Protein AF-A0A8H7NTZ1-F1 (afdb_monomer_lite)

Organism: NCBI:txid104341

Secondary structure (DSSP, 8-state):
--TTHHHHHHHHHHHHHHHTS-SSPPPPTTTS-TT--HHHHHHHHHHHHHHHHHHHHHHHHHHHHHHHHHHHH-TTSHHHHHHHHHH--S-GGGGGG-S--HHHHHHHHHHHHHHHHHHH-

Radius of gyration: 19.17 Å; chains: 1; bounding box: 50×31×53 Å

Foldseek 3Di:
DDPVCLVLLVLLLLLLLLLLDDPDDDDDPVPDDPPDDPVNVVVVVVSNVVSVVSNVVSNVVSVLVSLLVVLVVCVVDPVSVVSCVVPPVDDPPPVVPPDDDPVSVVSSCCSNVNSVVSVVD

Structure (mmCIF, N/CA/C/O backbone):
data_AF-A0A8H7NTZ1-F1
#
_entry.id   AF-A0A8H7NTZ1-F1
#
loop_
_atom_site.group_PDB
_atom_site.id
_atom_site.type_symbol
_atom_site.label_atom_id
_atom_site.label_alt_id
_atom_site.label_comp_id
_atom_site.label_asym_id
_atom_site.label_entity_id
_atom_site.label_seq_id
_atom_site.pdbx_PDB_ins_code
_atom_site.Cartn_x
_atom_site.Cartn_y
_atom_site.Cartn_z
_atom_site.occupancy
_atom_site.B_iso_or_equiv
_atom_site.auth_seq_id
_atom_site.auth_comp_id
_atom_site.auth_asym_id
_atom_site.auth_atom_id
_atom_site.pdbx_PDB_model_num
ATOM 1 N N . MET A 1 1 ? -16.369 -0.005 14.170 1.00 63.00 1 MET A N 1
ATOM 2 C CA . MET A 1 1 ? -15.454 -0.405 13.074 1.00 63.00 1 MET A CA 1
ATOM 3 C C . MET A 1 1 ? -15.137 -1.887 13.198 1.00 63.00 1 MET A C 1
ATOM 5 O O . MET A 1 1 ? -14.993 -2.363 14.321 1.00 63.00 1 MET A O 1
ATOM 9 N N . SER A 1 2 ? -15.067 -2.628 12.089 1.00 74.50 2 SER A N 1
ATOM 10 C CA . SER A 1 2 ? -14.826 -4.074 12.160 1.00 74.50 2 SER A CA 1
ATOM 11 C C . SER A 1 2 ? -13.334 -4.396 12.272 1.00 74.50 2 SER A C 1
ATOM 13 O O . SER A 1 2 ? -12.573 -4.118 11.348 1.00 74.50 2 SER A O 1
ATOM 15 N N . LEU A 1 3 ? -12.927 -5.054 13.364 1.00 83.69 3 LEU A N 1
ATOM 16 C CA . LEU A 1 3 ? -11.581 -5.631 13.526 1.00 83.69 3 LEU A CA 1
ATOM 17 C C . LEU A 1 3 ? -11.230 -6.596 12.386 1.00 83.69 3 LEU A C 1
ATOM 19 O O . LEU A 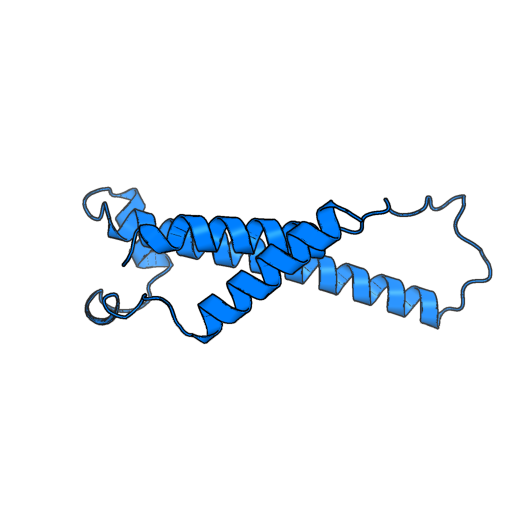1 3 ? -10.065 -6.731 12.024 1.00 83.69 3 LEU A O 1
ATOM 23 N N . THR A 1 4 ? -12.240 -7.215 11.767 1.00 87.62 4 THR A N 1
ATOM 24 C CA . THR A 1 4 ? -12.034 -8.122 10.635 1.00 87.62 4 THR A CA 1
ATOM 25 C C . THR A 1 4 ? -11.471 -7.427 9.402 1.00 87.62 4 THR A C 1
ATOM 27 O O . THR A 1 4 ? -10.933 -8.117 8.551 1.00 87.62 4 THR A O 1
ATOM 30 N N . LYS A 1 5 ? -11.534 -6.090 9.296 1.00 87.75 5 LYS A N 1
ATOM 31 C CA . LYS A 1 5 ? -10.957 -5.333 8.173 1.00 87.75 5 LYS A CA 1
ATOM 32 C C . LYS A 1 5 ? -9.428 -5.235 8.248 1.00 87.75 5 LYS A C 1
ATOM 34 O O . LYS A 1 5 ? -8.777 -5.126 7.213 1.00 87.75 5 LYS A O 1
ATOM 39 N N . VAL A 1 6 ? -8.852 -5.318 9.450 1.00 90.69 6 VAL A N 1
ATOM 40 C CA . VAL A 1 6 ? -7.403 -5.202 9.688 1.00 90.69 6 VAL A CA 1
ATOM 41 C C . VAL A 1 6 ? -6.577 -6.209 8.876 1.00 90.69 6 VAL A C 1
ATOM 43 O O . VAL A 1 6 ? -5.659 -5.763 8.190 1.00 90.69 6 VAL A O 1
ATOM 46 N N . PRO A 1 7 ? -6.873 -7.527 8.864 1.00 91.81 7 PRO A N 1
ATOM 47 C CA . PRO A 1 7 ? -6.104 -8.470 8.050 1.00 91.81 7 PRO A CA 1
ATOM 48 C C . PRO A 1 7 ? -6.193 -8.175 6.546 1.00 91.81 7 PRO A C 1
ATOM 50 O O . PRO A 1 7 ? -5.191 -8.318 5.851 1.00 91.81 7 PRO A O 1
ATOM 53 N N . PHE A 1 8 ? -7.341 -7.705 6.042 1.00 91.50 8 PHE A N 1
ATOM 54 C CA . PHE A 1 8 ? -7.481 -7.307 4.635 1.00 91.50 8 PHE A CA 1
ATOM 55 C C . PHE A 1 8 ? -6.653 -6.061 4.316 1.00 91.50 8 PHE A C 1
ATOM 57 O O . PHE A 1 8 ? -5.937 -6.054 3.322 1.00 91.50 8 PHE A O 1
ATOM 64 N N . LEU A 1 9 ? -6.682 -5.046 5.187 1.00 91.25 9 LEU A N 1
ATOM 65 C CA . LEU A 1 9 ? -5.841 -3.853 5.055 1.00 91.25 9 LEU A CA 1
ATOM 66 C C . LEU A 1 9 ? -4.352 -4.205 5.078 1.00 91.25 9 LEU A C 1
ATOM 68 O O . LEU A 1 9 ? -3.587 -3.695 4.262 1.00 91.25 9 LEU A O 1
ATOM 72 N N . ALA A 1 10 ? -3.934 -5.098 5.976 1.00 92.38 10 ALA A N 1
ATOM 73 C CA . ALA A 1 10 ? -2.553 -5.560 6.035 1.00 92.38 10 ALA A CA 1
ATOM 74 C C . ALA A 1 10 ? -2.163 -6.297 4.743 1.00 92.38 10 ALA A C 1
ATOM 76 O O . ALA A 1 10 ? -1.156 -5.957 4.122 1.00 92.38 10 ALA A O 1
ATOM 77 N N . ALA A 1 11 ? -2.988 -7.245 4.289 1.00 93.62 11 ALA A N 1
ATOM 78 C CA . ALA A 1 11 ? -2.741 -8.007 3.067 1.00 93.62 11 ALA A CA 1
ATOM 79 C C . ALA A 1 11 ? -2.707 -7.119 1.812 1.00 93.62 11 ALA A C 1
ATOM 81 O O . ALA A 1 11 ? -1.836 -7.301 0.959 1.00 93.62 11 ALA A O 1
ATOM 82 N N . SER A 1 12 ? -3.610 -6.142 1.688 1.00 93.25 12 SER A N 1
ATOM 83 C CA . SER A 1 12 ? -3.616 -5.205 0.560 1.00 93.25 12 SER A CA 1
ATOM 84 C C . SER A 1 12 ? -2.421 -4.261 0.601 1.00 93.25 12 SER A C 1
ATOM 86 O O . SER A 1 12 ? -1.837 -3.976 -0.439 1.00 93.25 12 SER A O 1
ATOM 88 N N . THR A 1 13 ? -2.028 -3.801 1.792 1.00 93.38 13 THR A N 1
ATOM 89 C CA . THR A 1 13 ? -0.877 -2.904 1.967 1.00 93.38 13 THR A CA 1
ATOM 90 C C . THR A 1 13 ? 0.427 -3.613 1.617 1.00 93.38 13 THR A C 1
ATOM 92 O O . THR A 1 13 ? 1.232 -3.076 0.858 1.00 93.38 13 THR A O 1
ATOM 95 N N . ILE A 1 14 ? 0.616 -4.845 2.099 1.00 93.50 14 ILE A N 1
ATOM 96 C CA . ILE A 1 14 ? 1.774 -5.676 1.747 1.00 93.50 14 ILE A CA 1
ATOM 97 C C . ILE A 1 14 ? 1.763 -5.986 0.248 1.00 93.50 14 ILE A C 1
ATOM 99 O O . ILE A 1 14 ? 2.785 -5.825 -0.413 1.00 93.50 14 ILE A O 1
ATOM 103 N N . GLY A 1 15 ? 0.611 -6.373 -0.307 1.00 92.75 15 GLY A N 1
ATOM 104 C CA . GLY A 1 15 ? 0.478 -6.645 -1.737 1.00 92.75 15 GLY A CA 1
ATOM 105 C C . GLY A 1 15 ? 0.856 -5.436 -2.596 1.00 92.75 15 GLY A C 1
ATOM 106 O O . GLY A 1 15 ? 1.708 -5.546 -3.475 1.00 92.75 15 GLY A O 1
ATOM 107 N N . ALA A 1 16 ? 0.315 -4.258 -2.277 1.00 92.50 16 ALA A N 1
ATOM 108 C CA . ALA A 1 16 ? 0.657 -3.006 -2.949 1.00 92.50 16 ALA A CA 1
ATOM 109 C C . ALA A 1 16 ? 2.147 -2.662 -2.806 1.00 92.50 16 ALA A C 1
ATOM 111 O O . ALA A 1 16 ? 2.790 -2.281 -3.785 1.00 92.50 16 ALA A O 1
ATOM 112 N N . TYR A 1 17 ? 2.722 -2.843 -1.614 1.00 92.75 17 TYR A N 1
ATOM 113 C CA . TYR A 1 17 ? 4.150 -2.633 -1.380 1.00 92.75 17 TYR A CA 1
ATOM 114 C C . TYR A 1 17 ? 5.008 -3.533 -2.276 1.00 92.75 17 TYR A C 1
ATOM 116 O O . TYR A 1 17 ? 5.992 -3.066 -2.856 1.00 92.75 17 TYR A O 1
ATOM 124 N N . VAL A 1 18 ? 4.642 -4.812 -2.394 1.00 92.88 18 VAL A N 1
ATOM 125 C CA . VAL A 1 18 ? 5.347 -5.792 -3.227 1.00 92.88 18 VAL A CA 1
ATOM 126 C C . VAL A 1 18 ? 5.254 -5.41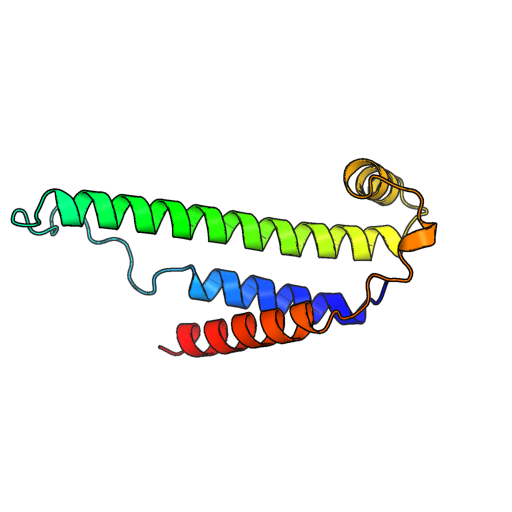3 -4.703 1.00 92.88 18 VAL A C 1
ATOM 128 O O . VAL A 1 18 ? 6.296 -5.304 -5.343 1.00 92.88 18 VAL A O 1
ATOM 131 N N . VAL A 1 19 ? 4.057 -5.115 -5.224 1.00 93.00 19 VAL A N 1
ATOM 132 C CA . VAL A 1 19 ? 3.865 -4.703 -6.633 1.00 93.00 19 VAL A CA 1
ATOM 133 C C . VAL A 1 19 ? 4.669 -3.447 -6.973 1.00 93.00 19 VAL A C 1
ATOM 135 O O . VAL A 1 19 ? 5.253 -3.339 -8.048 1.00 93.00 19 VAL A O 1
ATOM 138 N N . LEU A 1 20 ? 4.727 -2.486 -6.050 1.00 91.25 20 LEU A N 1
ATOM 139 C CA . LEU A 1 20 ? 5.469 -1.239 -6.242 1.00 91.25 20 LEU A CA 1
ATOM 140 C C . LEU A 1 20 ? 6.975 -1.392 -5.975 1.00 91.25 20 LEU A C 1
ATOM 142 O O . LEU A 1 20 ? 7.722 -0.415 -6.069 1.00 91.25 20 LEU A O 1
ATOM 146 N N . THR A 1 21 ? 7.447 -2.592 -5.635 1.00 90.00 21 THR A N 1
ATOM 147 C CA . THR A 1 21 ? 8.871 -2.890 -5.491 1.00 90.00 21 THR A CA 1
ATOM 148 C C . THR A 1 21 ? 9.383 -3.530 -6.781 1.00 90.00 21 THR A C 1
ATOM 150 O O . THR A 1 21 ? 8.946 -4.625 -7.139 1.00 90.00 21 THR A O 1
ATOM 153 N N . PRO A 1 22 ? 10.316 -2.878 -7.500 1.00 86.81 22 PRO A N 1
ATOM 154 C CA . PRO A 1 22 ? 10.913 -3.473 -8.686 1.00 86.81 22 PRO A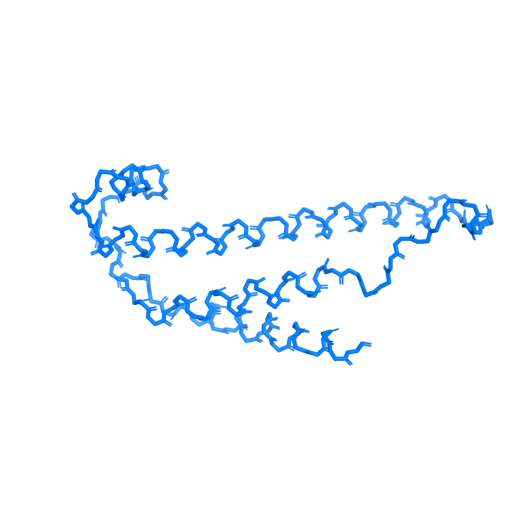 CA 1
ATOM 155 C C . PRO A 1 22 ? 11.587 -4.807 -8.326 1.00 86.81 22 PRO A C 1
ATOM 157 O O . PRO A 1 22 ? 12.345 -4.835 -7.353 1.00 86.81 22 PRO A O 1
ATOM 160 N N . PRO A 1 23 ? 11.362 -5.887 -9.095 1.00 83.00 23 PRO A N 1
ATOM 161 C CA . PRO A 1 23 ? 11.959 -7.194 -8.806 1.00 83.00 23 PRO A CA 1
ATOM 162 C C . PRO A 1 23 ? 13.478 -7.175 -9.013 1.00 83.00 23 PRO A C 1
ATOM 164 O O . PRO A 1 23 ? 14.220 -7.923 -8.384 1.00 83.00 23 PRO A O 1
ATOM 167 N N . GLN A 1 24 ? 13.956 -6.278 -9.879 1.00 84.25 24 GLN A N 1
ATOM 168 C CA . GLN A 1 24 ? 15.371 -6.100 -10.153 1.00 84.25 24 GLN A CA 1
ATOM 169 C C . GLN A 1 24 ? 15.920 -4.877 -9.414 1.00 84.25 24 GLN A C 1
ATOM 171 O O . GLN A 1 24 ? 15.328 -3.790 -9.484 1.00 84.25 24 GLN A O 1
ATOM 176 N N . PRO A 1 25 ? 17.084 -5.008 -8.753 1.00 81.06 25 PRO A N 1
ATOM 177 C CA . PRO A 1 25 ? 17.764 -3.865 -8.176 1.00 81.06 25 PRO A CA 1
ATOM 178 C C . PRO A 1 25 ? 18.150 -2.877 -9.278 1.00 81.06 25 PRO A C 1
ATOM 180 O O . PRO A 1 25 ? 18.357 -3.225 -10.442 1.00 81.06 25 PRO A O 1
ATOM 183 N N . LYS A 1 26 ? 18.260 -1.602 -8.904 1.00 81.38 26 LYS A N 1
ATOM 184 C CA . LYS A 1 26 ? 18.688 -0.553 -9.827 1.00 81.38 26 LYS A CA 1
ATOM 185 C C . LYS A 1 26 ? 20.054 -0.926 -10.414 1.00 81.38 26 LYS A C 1
ATOM 187 O O . LYS A 1 26 ? 21.021 -1.061 -9.670 1.00 81.38 26 LYS A O 1
ATOM 192 N N . ALA A 1 27 ? 20.124 -1.030 -11.742 1.00 82.94 27 ALA A N 1
ATOM 193 C CA . ALA A 1 27 ? 21.382 -1.241 -12.450 1.00 82.94 27 ALA A CA 1
ATOM 194 C C . ALA A 1 27 ? 22.431 -0.207 -12.011 1.00 82.94 27 ALA A C 1
ATOM 196 O O . ALA A 1 27 ? 22.115 0.980 -11.836 1.00 82.94 27 ALA A O 1
ATOM 197 N N . SER A 1 28 ? 23.670 -0.663 -11.833 1.00 81.75 28 SER A N 1
ATOM 198 C CA . SER A 1 28 ? 24.771 0.200 -11.418 1.00 81.75 28 SER A CA 1
ATOM 199 C C . SER A 1 28 ? 25.007 1.314 -12.441 1.00 81.75 28 SER A C 1
ATOM 201 O O . SER A 1 28 ? 24.753 1.175 -13.641 1.00 81.75 28 SER A O 1
ATOM 203 N N . THR A 1 29 ? 25.514 2.450 -11.968 1.00 82.31 29 THR A N 1
ATOM 204 C CA . THR A 1 29 ? 25.864 3.583 -12.838 1.00 82.31 29 THR A CA 1
ATOM 205 C C . THR A 1 29 ? 26.976 3.234 -13.826 1.00 82.31 29 THR A C 1
ATOM 207 O O . THR A 1 29 ? 27.028 3.829 -14.898 1.00 82.31 29 THR A O 1
ATOM 210 N N . THR A 1 30 ? 27.818 2.249 -13.498 1.00 82.44 30 THR A N 1
ATOM 211 C CA . THR A 1 30 ? 28.933 1.774 -14.328 1.00 82.44 30 THR A CA 1
ATOM 212 C C . THR A 1 30 ? 28.491 0.906 -15.505 1.00 82.44 30 THR A C 1
ATOM 214 O O . THR A 1 30 ? 29.114 0.967 -16.560 1.00 82.44 30 THR A O 1
ATOM 217 N N . VAL A 1 31 ? 27.407 0.137 -15.355 1.00 83.69 31 VAL A N 1
ATOM 218 C CA . VAL A 1 31 ? 26.888 -0.788 -16.385 1.00 83.69 31 VAL A CA 1
ATOM 219 C C . VAL A 1 31 ? 25.768 -0.143 -17.216 1.00 83.69 31 VAL A C 1
ATOM 221 O O . VAL A 1 31 ? 25.303 -0.705 -18.205 1.00 83.69 31 VAL A O 1
ATOM 224 N N . ARG A 1 32 ? 25.324 1.068 -16.852 1.00 78.94 32 ARG A N 1
ATOM 225 C CA . ARG A 1 32 ? 24.234 1.746 -17.556 1.00 78.94 32 ARG A CA 1
ATOM 226 C C . ARG A 1 32 ? 24.644 2.071 -19.004 1.00 78.94 32 ARG A C 1
ATOM 228 O O . ARG A 1 32 ? 25.639 2.772 -19.199 1.00 78.94 32 ARG A O 1
ATOM 235 N N . PRO A 1 33 ? 23.870 1.642 -20.019 1.00 82.06 33 PRO A N 1
ATOM 236 C CA . PRO A 1 33 ? 24.192 1.935 -21.410 1.00 82.06 33 PRO A CA 1
ATOM 237 C C . PRO A 1 33 ? 24.262 3.450 -21.638 1.00 82.06 33 PRO A C 1
ATOM 239 O O . PRO A 1 33 ? 23.360 4.201 -21.260 1.00 82.06 33 PRO A O 1
ATOM 242 N N . LYS A 1 34 ? 25.356 3.916 -22.248 1.00 79.19 34 LYS A N 1
ATOM 243 C CA . LYS A 1 34 ? 25.586 5.350 -22.500 1.00 79.19 34 LYS A CA 1
ATOM 244 C C . LYS A 1 34 ? 24.685 5.903 -23.611 1.00 79.19 34 LYS A C 1
ATOM 246 O O . LYS A 1 34 ? 24.397 7.097 -23.613 1.00 79.19 34 LYS A O 1
ATOM 251 N N . ASN A 1 35 ? 24.167 5.023 -24.468 1.00 85.12 35 ASN A N 1
ATOM 252 C CA . ASN A 1 35 ? 23.376 5.364 -25.655 1.00 85.12 35 ASN A CA 1
ATOM 253 C C . ASN A 1 35 ? 21.871 5.544 -25.381 1.00 85.12 35 ASN A C 1
ATOM 255 O O . ASN A 1 35 ? 21.095 5.679 -26.317 1.00 85.12 35 ASN A O 1
ATOM 259 N N . VAL A 1 36 ? 21.443 5.545 -24.114 1.00 85.62 36 VAL A N 1
ATOM 260 C CA . VAL A 1 36 ? 20.036 5.780 -23.745 1.00 85.62 36 VAL A CA 1
ATOM 261 C C . VAL A 1 36 ? 19.670 7.232 -24.042 1.00 85.62 36 VAL A C 1
ATOM 263 O O . VAL A 1 36 ? 20.364 8.143 -23.563 1.00 85.62 36 VAL A O 1
ATOM 266 N N . THR A 1 37 ? 18.574 7.435 -24.771 1.00 91.00 37 THR A N 1
ATOM 267 C CA . THR A 1 37 ? 18.086 8.761 -25.174 1.00 91.00 37 THR A CA 1
ATOM 268 C C . THR A 1 37 ? 17.714 9.615 -23.957 1.00 91.00 37 THR A C 1
ATOM 270 O O . THR A 1 37 ? 17.360 9.108 -22.887 1.00 91.00 37 THR A O 1
ATOM 273 N N . SER A 1 38 ? 17.779 10.943 -24.090 1.00 88.56 38 SER A N 1
ATOM 274 C CA . SER A 1 38 ? 17.411 11.861 -22.999 1.00 88.56 38 SER A CA 1
ATOM 275 C C . SER A 1 38 ? 15.969 11.652 -22.523 1.00 88.56 38 SER A C 1
ATOM 277 O O . SER A 1 38 ? 15.703 11.725 -21.323 1.00 88.56 38 SER A O 1
ATOM 279 N N . TYR A 1 39 ? 15.062 11.321 -23.447 1.00 91.44 39 TYR A N 1
ATOM 280 C CA . TYR A 1 39 ? 13.664 11.037 -23.140 1.00 91.44 39 TYR A CA 1
ATOM 281 C C . TYR A 1 39 ? 13.506 9.794 -22.255 1.00 91.44 39 TYR A C 1
ATOM 283 O O . TYR A 1 39 ? 12.866 9.864 -21.208 1.00 91.44 39 TYR A O 1
ATOM 291 N N . GLU A 1 40 ? 14.160 8.681 -22.595 1.00 88.94 40 GLU A N 1
ATOM 292 C CA . GLU A 1 40 ? 14.126 7.455 -21.783 1.00 88.94 40 GLU A CA 1
ATOM 293 C C . GLU A 1 40 ? 14.690 7.678 -20.374 1.00 88.94 40 GLU A C 1
ATOM 295 O O . GLU A 1 40 ? 14.184 7.125 -19.393 1.00 88.94 40 GLU A O 1
ATOM 300 N N . ARG A 1 41 ? 15.727 8.517 -20.236 1.00 86.25 41 ARG A N 1
ATOM 301 C CA . ARG A 1 41 ? 16.284 8.873 -18.919 1.00 86.25 41 ARG A CA 1
ATOM 302 C C . ARG A 1 41 ? 15.280 9.653 -18.080 1.00 86.25 41 ARG A C 1
ATOM 304 O O . ARG A 1 41 ? 15.132 9.344 -16.896 1.00 86.25 41 ARG A O 1
ATOM 311 N N . PHE A 1 42 ? 14.616 10.634 -18.685 1.00 91.50 42 PHE A N 1
ATOM 312 C CA . PHE A 1 42 ? 13.601 11.448 -18.027 1.00 91.50 42 PHE A CA 1
ATOM 313 C C . PHE A 1 42 ? 12.397 10.600 -17.612 1.00 91.50 42 PHE A C 1
ATOM 315 O O . PHE A 1 42 ? 12.043 10.576 -16.433 1.00 91.50 42 PHE A O 1
ATOM 322 N N . PHE A 1 43 ? 11.854 9.811 -18.542 1.00 91.81 43 PHE A N 1
ATOM 323 C CA . PHE A 1 43 ? 10.749 8.892 -18.285 1.00 91.81 43 PHE A CA 1
ATOM 324 C C . PHE A 1 43 ? 11.081 7.901 -17.161 1.00 91.81 43 PHE A C 1
ATOM 326 O O . PHE A 1 43 ? 10.326 7.775 -16.199 1.00 91.81 43 PHE A O 1
ATOM 333 N N . SER A 1 44 ? 12.259 7.267 -17.207 1.00 88.31 44 SER A N 1
ATOM 334 C CA . SER A 1 44 ? 12.708 6.345 -16.154 1.00 88.31 44 SER A CA 1
ATOM 335 C C . SER A 1 44 ? 12.807 7.018 -14.780 1.00 88.31 44 SER A C 1
ATOM 337 O O . SER A 1 44 ? 12.487 6.398 -13.763 1.00 88.31 44 SER A O 1
ATOM 339 N N . SER A 1 45 ? 13.243 8.280 -14.728 1.00 88.56 45 SER A N 1
ATOM 340 C CA . SER A 1 45 ? 13.319 9.036 -13.475 1.00 88.56 45 SER A CA 1
ATOM 341 C C . SER A 1 45 ? 11.931 9.354 -12.922 1.00 88.56 45 SER A C 1
ATOM 343 O O . SER A 1 45 ? 11.690 9.151 -11.732 1.00 88.56 45 SER A O 1
ATOM 345 N N . ILE A 1 46 ? 11.015 9.794 -13.787 1.00 93.69 46 ILE A N 1
ATOM 346 C CA . ILE A 1 46 ? 9.630 10.107 -13.427 1.00 93.69 46 ILE A CA 1
ATOM 347 C C . ILE A 1 46 ? 8.914 8.873 -12.893 1.00 93.69 46 ILE A C 1
ATOM 349 O O . ILE A 1 46 ? 8.373 8.916 -11.791 1.00 93.69 46 ILE A O 1
ATOM 353 N N . VAL A 1 47 ? 8.947 7.763 -13.634 1.00 91.19 47 VAL A N 1
ATOM 354 C CA . VAL A 1 47 ? 8.261 6.529 -13.230 1.00 91.19 47 VAL A CA 1
ATOM 355 C C . VAL A 1 47 ? 8.748 6.075 -11.858 1.00 91.19 47 VAL A C 1
ATOM 357 O O . VAL A 1 47 ? 7.936 5.786 -10.989 1.00 91.19 47 VAL A O 1
ATOM 360 N N . ARG A 1 48 ? 10.063 6.102 -11.607 1.00 88.31 48 ARG A N 1
ATOM 361 C CA . ARG A 1 48 ? 10.624 5.736 -10.296 1.00 88.31 48 ARG A CA 1
ATOM 362 C C . ARG A 1 48 ? 10.161 6.649 -9.172 1.00 88.31 48 ARG A C 1
ATOM 364 O O . ARG A 1 48 ? 9.879 6.153 -8.083 1.00 88.31 48 ARG A O 1
ATOM 371 N N . PHE A 1 49 ? 10.108 7.954 -9.425 1.00 91.81 49 PHE A N 1
ATOM 372 C CA . PHE A 1 49 ? 9.609 8.911 -8.447 1.00 91.81 49 PHE A CA 1
ATOM 373 C C . PHE A 1 49 ? 8.149 8.611 -8.107 1.00 91.81 49 PHE A C 1
ATOM 375 O O . PHE A 1 49 ? 7.838 8.381 -6.942 1.00 91.81 49 PHE A O 1
ATOM 382 N N . TYR A 1 50 ? 7.288 8.485 -9.120 1.00 92.50 50 TYR A N 1
ATOM 383 C CA . TYR A 1 50 ? 5.881 8.142 -8.920 1.00 92.50 50 TYR A CA 1
ATOM 384 C C . TYR A 1 50 ? 5.707 6.810 -8.186 1.00 92.50 50 TYR A C 1
ATOM 386 O O . TYR A 1 50 ? 4.992 6.768 -7.189 1.00 92.50 50 TYR A O 1
ATOM 394 N N . THR A 1 51 ? 6.381 5.738 -8.613 1.00 91.12 51 THR A N 1
ATOM 395 C CA . THR A 1 51 ? 6.300 4.427 -7.948 1.00 91.12 51 THR A CA 1
ATOM 396 C C . THR A 1 51 ? 6.728 4.515 -6.481 1.00 91.12 51 THR A C 1
ATOM 398 O O . THR A 1 51 ? 6.040 3.981 -5.613 1.00 91.12 51 THR A O 1
ATOM 401 N N . GLY A 1 52 ? 7.820 5.226 -6.182 1.00 91.12 52 GLY A N 1
ATOM 402 C CA . GLY A 1 52 ? 8.278 5.446 -4.809 1.00 91.12 52 GLY A CA 1
ATOM 403 C C . GLY A 1 52 ? 7.266 6.227 -3.966 1.00 91.12 52 GLY A C 1
ATOM 404 O O . GLY A 1 52 ? 6.937 5.809 -2.855 1.00 91.12 52 GLY A O 1
ATOM 405 N N . SER A 1 53 ? 6.716 7.315 -4.509 1.00 92.69 53 SER A N 1
ATOM 406 C CA . SER A 1 53 ? 5.689 8.120 -3.842 1.00 92.69 53 SER A CA 1
ATOM 407 C C . SER A 1 53 ? 4.413 7.321 -3.578 1.00 92.69 53 SER A C 1
ATOM 409 O O . SER A 1 53 ? 3.916 7.330 -2.454 1.00 92.69 53 SER A O 1
ATOM 411 N N . PHE A 1 54 ? 3.912 6.575 -4.568 1.00 91.06 54 PHE A N 1
ATOM 412 C CA . PHE A 1 54 ? 2.735 5.718 -4.402 1.00 91.06 54 PHE A CA 1
ATOM 413 C C . PHE A 1 54 ? 2.969 4.621 -3.367 1.00 91.06 54 PHE A C 1
ATOM 415 O O . PHE A 1 54 ? 2.074 4.332 -2.574 1.00 91.06 54 PHE A O 1
ATOM 422 N N . LYS A 1 55 ? 4.172 4.041 -3.326 1.00 91.75 55 LYS A N 1
ATOM 423 C CA . LYS A 1 55 ? 4.536 3.009 -2.350 1.00 91.75 55 LYS A CA 1
ATOM 424 C C . LYS A 1 55 ? 4.452 3.536 -0.923 1.00 91.75 55 LYS A C 1
ATOM 426 O O . LYS A 1 55 ? 3.863 2.888 -0.062 1.00 91.75 55 LYS A O 1
ATOM 431 N N . ILE A 1 56 ? 5.005 4.722 -0.683 1.00 92.94 56 ILE A N 1
ATOM 432 C CA . ILE A 1 56 ? 4.946 5.383 0.625 1.00 92.94 56 ILE A CA 1
ATOM 433 C C . ILE A 1 56 ? 3.499 5.743 0.966 1.00 92.94 56 ILE A C 1
ATOM 435 O O . ILE A 1 56 ? 3.025 5.392 2.042 1.00 92.94 56 ILE A O 1
ATOM 439 N N . LEU A 1 57 ? 2.782 6.385 0.042 1.00 90.62 57 LEU A N 1
ATOM 440 C CA . LEU A 1 57 ? 1.420 6.857 0.280 1.00 90.62 57 LEU A CA 1
ATOM 441 C C . LEU A 1 57 ? 0.457 5.711 0.618 1.00 90.62 57 LEU A C 1
ATOM 443 O O . LEU A 1 57 ? -0.289 5.804 1.589 1.00 90.62 57 LEU A O 1
ATOM 447 N N . THR A 1 58 ? 0.501 4.617 -0.144 1.00 87.75 58 THR A N 1
ATOM 448 C CA . THR A 1 58 ? -0.336 3.429 0.101 1.00 87.75 58 THR A CA 1
ATOM 449 C C . THR A 1 58 ? 0.010 2.747 1.421 1.00 87.75 58 THR A C 1
ATOM 451 O O . THR A 1 58 ? -0.888 2.351 2.163 1.00 87.75 58 THR A O 1
ATOM 454 N N . SER A 1 59 ? 1.301 2.681 1.756 1.00 89.12 59 SER A N 1
ATOM 455 C CA . SER A 1 59 ? 1.781 2.087 3.007 1.00 89.12 59 SER A CA 1
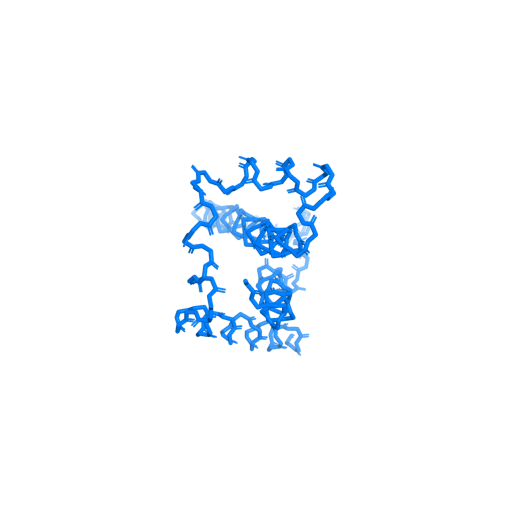ATOM 456 C C . SER A 1 59 ? 1.365 2.904 4.231 1.00 89.12 59 SER A C 1
ATOM 458 O O . SER A 1 59 ? 0.902 2.340 5.225 1.00 89.12 59 SER A O 1
ATOM 460 N N . ILE A 1 60 ? 1.477 4.233 4.150 1.00 91.88 60 ILE A N 1
ATOM 461 C CA . ILE A 1 60 ? 1.014 5.146 5.200 1.00 91.88 60 ILE A CA 1
ATOM 462 C C . ILE A 1 60 ? -0.505 5.058 5.328 1.00 91.88 60 ILE A C 1
ATOM 464 O O . ILE A 1 60 ? -0.991 4.842 6.432 1.00 91.88 60 ILE A O 1
ATOM 468 N N . GLY A 1 61 ? -1.250 5.156 4.224 1.00 88.12 61 GLY A N 1
ATOM 469 C CA . GLY A 1 61 ? -2.715 5.113 4.245 1.00 88.12 61 GLY A CA 1
ATOM 470 C C . GLY A 1 61 ? -3.261 3.861 4.935 1.00 88.12 61 GLY A C 1
ATOM 471 O O . GLY A 1 61 ? -4.064 3.975 5.860 1.00 88.12 61 GLY A O 1
ATOM 472 N N . GLY A 1 62 ? -2.760 2.678 4.559 1.00 87.38 62 GLY A N 1
ATOM 473 C CA . GLY A 1 62 ? -3.155 1.421 5.201 1.00 87.38 62 GLY A CA 1
ATOM 474 C C . GLY A 1 62 ? -2.790 1.365 6.688 1.00 87.38 62 GLY A C 1
ATOM 475 O O . GLY A 1 62 ? -3.602 0.942 7.510 1.00 87.38 62 GLY A O 1
ATOM 476 N N . SER A 1 63 ? -1.602 1.856 7.054 1.00 90.00 63 SER A N 1
ATOM 477 C CA . SER A 1 63 ? -1.150 1.891 8.452 1.00 90.00 63 SER A CA 1
ATOM 478 C C . SER A 1 63 ? -1.999 2.832 9.309 1.00 90.00 63 SER A C 1
ATOM 480 O O . SER A 1 63 ? -2.402 2.461 10.410 1.00 90.00 63 SER A O 1
ATOM 482 N N . LEU A 1 64 ? -2.318 4.027 8.803 1.00 90.81 64 LEU A N 1
ATOM 483 C CA . LEU A 1 64 ? -3.154 4.999 9.507 1.00 90.81 64 LEU A CA 1
ATOM 484 C C . LEU A 1 64 ? -4.572 4.466 9.722 1.00 90.81 64 LEU A C 1
ATOM 486 O O . LEU A 1 64 ? -5.116 4.608 10.816 1.00 90.81 64 LEU A O 1
ATOM 490 N N . GLU A 1 65 ? -5.155 3.804 8.722 1.00 88.00 65 GLU A N 1
ATOM 491 C CA . GLU A 1 65 ? -6.489 3.219 8.862 1.00 88.00 65 GLU A CA 1
ATOM 492 C C . GLU A 1 65 ? -6.512 2.094 9.911 1.00 88.00 65 GLU A C 1
ATOM 494 O O . GLU A 1 65 ? -7.427 2.035 10.736 1.00 88.00 65 GLU A O 1
ATOM 499 N N . ILE A 1 66 ? -5.474 1.250 9.956 1.00 89.44 66 ILE A N 1
ATOM 500 C CA . ILE A 1 66 ? -5.307 0.242 11.015 1.00 89.44 66 ILE A CA 1
ATOM 501 C C . ILE A 1 66 ? -5.182 0.914 12.390 1.00 89.44 66 ILE A C 1
ATOM 503 O O . ILE A 1 66 ? -5.863 0.497 13.330 1.00 89.44 66 ILE A O 1
ATOM 507 N N . CYS A 1 67 ? -4.369 1.970 12.513 1.00 89.81 67 CYS A N 1
ATOM 508 C CA . CYS A 1 67 ? -4.222 2.730 13.757 1.00 89.81 67 CYS A CA 1
ATOM 509 C C . CYS A 1 67 ? -5.559 3.302 14.242 1.00 89.81 67 CYS A C 1
ATOM 511 O O . CYS A 1 67 ? -5.874 3.178 15.423 1.00 89.81 67 CYS A O 1
ATOM 513 N N . VAL A 1 68 ? -6.374 3.867 13.347 1.00 89.00 68 VAL A N 1
ATOM 514 C CA . VAL A 1 68 ? -7.706 4.392 13.688 1.00 89.00 68 VAL A CA 1
ATOM 515 C C . VAL A 1 68 ? -8.651 3.270 14.131 1.00 89.00 68 VAL A C 1
ATOM 517 O O . VAL A 1 68 ? -9.343 3.423 15.140 1.00 89.00 68 VAL A O 1
ATOM 520 N N . ILE A 1 69 ? -8.655 2.115 13.447 1.00 88.25 69 ILE A N 1
ATOM 521 C CA . ILE A 1 69 ? -9.463 0.952 13.861 1.00 88.25 69 ILE A CA 1
ATOM 522 C C . ILE A 1 69 ? -9.072 0.507 15.277 1.00 88.25 69 ILE A C 1
ATOM 524 O O . ILE A 1 69 ? -9.953 0.301 16.115 1.00 88.25 69 ILE A O 1
ATOM 528 N N . LEU A 1 70 ? -7.773 0.395 15.565 1.00 88.81 70 LEU A N 1
ATOM 529 C CA . LEU A 1 70 ? -7.272 -0.003 16.883 1.00 88.81 70 LEU A CA 1
ATOM 530 C C . LEU A 1 70 ? -7.595 1.040 17.960 1.00 88.81 70 LEU A C 1
ATOM 532 O O . LEU A 1 70 ? -8.111 0.681 1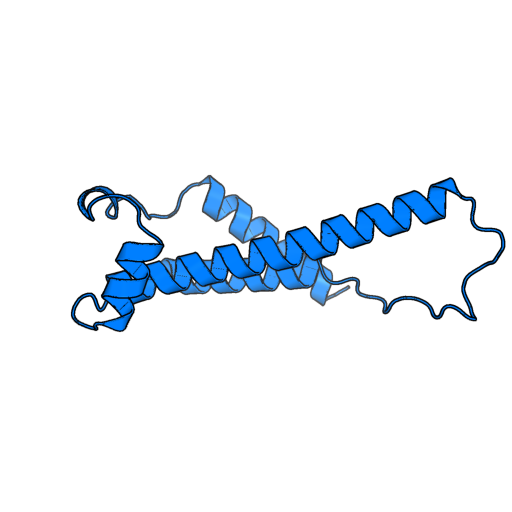9.020 1.00 88.81 70 LEU A O 1
ATOM 536 N N . ALA A 1 71 ? -7.372 2.322 17.674 1.00 88.75 71 ALA A N 1
ATOM 537 C CA . ALA A 1 71 ? -7.671 3.417 18.592 1.00 88.75 71 ALA A CA 1
ATOM 538 C C . ALA A 1 71 ? -9.168 3.478 18.935 1.00 88.75 71 ALA A C 1
ATOM 540 O O . ALA A 1 71 ? -9.533 3.628 20.101 1.00 88.75 71 ALA A O 1
ATOM 541 N N . SER A 1 72 ? -10.044 3.249 17.948 1.00 86.06 72 SER A N 1
ATOM 542 C CA . SER A 1 72 ? -11.497 3.191 18.160 1.00 86.06 72 SER A CA 1
ATOM 543 C C . SER A 1 72 ? -11.935 2.042 19.077 1.00 86.06 72 SER A C 1
ATOM 545 O O . SER A 1 72 ? -12.994 2.119 19.699 1.00 86.06 72 SER A O 1
ATOM 547 N N . ARG A 1 73 ? -11.134 0.969 19.181 1.00 86.62 73 ARG A N 1
ATOM 548 C CA . ARG A 1 73 ? -11.427 -0.179 20.050 1.00 86.62 73 ARG A CA 1
ATOM 549 C C . ARG A 1 73 ? -11.040 0.074 21.505 1.00 86.62 73 ARG A C 1
ATOM 551 O 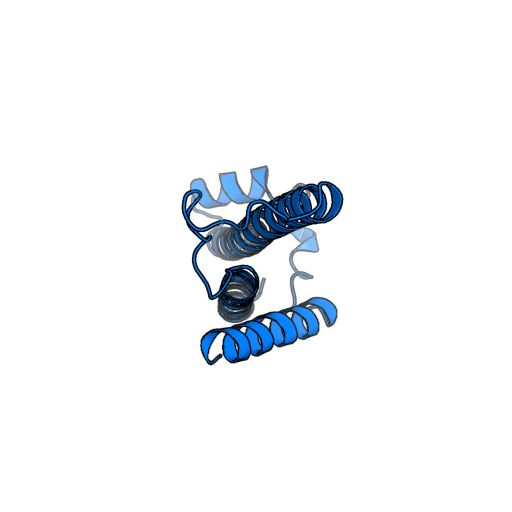O . ARG A 1 73 ? -11.700 -0.458 22.394 1.00 86.62 73 ARG A O 1
ATOM 558 N N . PHE A 1 74 ? -10.010 0.884 21.737 1.00 87.56 74 PHE A N 1
ATOM 559 C CA . PHE A 1 74 ? -9.502 1.224 23.067 1.00 87.56 74 PHE A CA 1
ATOM 560 C C . PHE A 1 74 ? -9.564 2.740 23.319 1.00 87.56 74 PHE A C 1
ATOM 562 O O . PHE A 1 74 ? -8.522 3.360 23.544 1.00 87.56 74 PHE A O 1
ATOM 569 N N . PRO A 1 75 ? -10.763 3.357 23.314 1.00 84.31 75 PRO A N 1
ATOM 570 C CA . PRO A 1 75 ? -10.912 4.812 23.425 1.00 84.31 75 PRO A CA 1
ATOM 571 C C . PRO A 1 75 ? -10.523 5.362 24.807 1.00 84.31 75 PRO A C 1
ATOM 573 O O . PRO A 1 75 ? -10.338 6.564 24.963 1.00 84.31 75 PRO A O 1
ATOM 576 N N . ALA A 1 76 ? -10.394 4.494 25.816 1.00 88.38 76 ALA A N 1
ATOM 577 C CA . ALA A 1 76 ? -9.971 4.869 27.164 1.00 88.38 76 ALA A CA 1
ATOM 578 C C . ALA A 1 76 ? -8.461 5.152 27.275 1.00 88.38 76 ALA A C 1
ATOM 580 O O . ALA A 1 76 ? -8.020 5.718 28.269 1.00 88.38 76 ALA A O 1
ATOM 581 N N . HIS A 1 77 ? -7.655 4.748 26.286 1.00 90.25 77 HIS A N 1
ATOM 582 C CA . HIS A 1 77 ? -6.212 4.964 26.320 1.00 90.25 77 HIS A CA 1
ATOM 583 C C . HIS A 1 77 ? -5.866 6.368 25.786 1.00 90.25 77 HIS A C 1
ATOM 585 O O . HIS A 1 77 ? -6.331 6.718 24.698 1.00 90.25 77 HIS A O 1
ATOM 591 N N . PRO A 1 78 ? -5.007 7.156 26.464 1.00 90.44 78 PRO A N 1
ATOM 592 C CA . PRO A 1 78 ? -4.694 8.532 26.052 1.00 90.44 78 PRO A CA 1
ATOM 593 C C . PRO A 1 78 ? -4.094 8.603 24.639 1.00 90.44 78 PRO A C 1
ATOM 595 O O . PRO A 1 78 ? -4.443 9.469 23.847 1.00 90.44 78 PRO A O 1
ATOM 598 N N . LEU A 1 79 ? -3.256 7.625 24.274 1.00 89.81 79 LEU A N 1
ATOM 599 C CA . LEU A 1 79 ? -2.691 7.517 22.922 1.00 89.81 79 LEU A CA 1
ATOM 600 C C . LEU A 1 79 ? -3.783 7.321 21.849 1.00 89.81 79 LEU A C 1
ATOM 602 O O . LEU A 1 79 ? -3.740 7.959 20.801 1.00 89.81 79 LEU A O 1
ATOM 606 N N . SER A 1 80 ? -4.798 6.492 22.116 1.00 89.00 80 SER A N 1
ATOM 607 C CA . SER A 1 80 ? -5.926 6.298 21.196 1.00 89.00 80 SER A CA 1
ATOM 608 C C . SER A 1 80 ? -6.713 7.588 20.983 1.00 89.00 80 SER A C 1
ATOM 610 O O . SER A 1 80 ? -7.129 7.863 19.863 1.00 89.00 80 SER A O 1
ATOM 612 N N . GLN A 1 81 ? -6.894 8.388 22.037 1.00 88.12 81 GLN A N 1
ATOM 613 C CA . GLN A 1 81 ? -7.571 9.684 21.955 1.00 88.12 81 GLN A CA 1
ATOM 614 C C . GLN A 1 81 ? -6.779 10.660 21.087 1.00 88.12 81 GLN A C 1
ATOM 616 O O . GLN A 1 81 ? -7.347 11.206 20.149 1.00 88.12 81 GLN A O 1
ATOM 621 N N . MET A 1 82 ? -5.459 10.762 21.289 1.00 89.56 82 MET A N 1
ATOM 622 C CA . MET A 1 82 ? -4.595 11.584 20.431 1.00 89.56 82 MET A CA 1
ATOM 623 C C . MET A 1 82 ? -4.674 11.173 18.954 1.00 89.56 82 MET A C 1
ATOM 625 O O . MET A 1 82 ? -4.742 12.030 18.076 1.00 89.56 82 MET A O 1
ATOM 629 N N . ILE A 1 83 ? -4.678 9.865 18.662 1.00 89.56 83 ILE A N 1
ATOM 630 C CA . ILE A 1 83 ? -4.824 9.362 17.286 1.00 89.56 83 ILE A CA 1
ATOM 631 C C . ILE A 1 83 ? -6.187 9.751 16.713 1.00 89.56 83 ILE A C 1
ATOM 633 O O . ILE A 1 83 ? -6.257 10.231 15.585 1.00 89.56 83 ILE A O 1
ATOM 637 N N . LEU A 1 84 ? -7.270 9.530 17.459 1.00 87.38 84 LEU A N 1
ATOM 638 C CA . LEU A 1 84 ? -8.622 9.826 16.987 1.00 87.38 84 LEU A CA 1
ATOM 639 C C . LEU A 1 84 ? -8.824 11.330 16.774 1.00 87.38 84 LEU A C 1
ATOM 641 O O . LEU A 1 84 ? -9.381 11.710 15.752 1.00 87.38 84 LEU A O 1
ATOM 645 N N . GLU A 1 85 ? -8.320 12.176 17.667 1.00 87.81 85 GLU A N 1
ATOM 646 C CA . GLU A 1 85 ? -8.381 13.636 17.531 1.00 87.81 85 GLU A CA 1
ATOM 647 C C . GLU A 1 85 ? -7.581 14.144 16.327 1.00 87.81 85 GLU A C 1
ATOM 649 O O . GLU A 1 85 ? -8.042 15.027 15.606 1.00 87.81 85 GLU A O 1
ATOM 654 N N . ALA A 1 86 ? -6.400 13.573 16.076 1.00 87.88 86 ALA A N 1
ATOM 655 C CA . ALA A 1 86 ? -5.549 14.000 14.971 1.00 87.88 86 ALA A CA 1
ATOM 656 C C . ALA A 1 86 ? -6.019 13.477 13.601 1.00 87.88 86 ALA A C 1
ATOM 658 O O . ALA A 1 86 ? -5.841 14.162 12.593 1.00 87.88 86 ALA A O 1
ATOM 659 N N . LEU A 1 87 ? -6.584 12.264 13.536 1.00 85.06 87 LEU A N 1
ATOM 660 C CA . LEU A 1 87 ? -6.909 11.593 12.269 1.00 85.06 87 LEU A CA 1
ATOM 661 C C . LEU A 1 87 ? -8.402 11.562 11.925 1.00 85.06 87 LEU A C 1
ATOM 663 O O . LEU A 1 87 ? -8.739 11.301 10.768 1.00 85.06 87 LEU A O 1
ATOM 667 N N . VAL A 1 88 ? -9.300 11.799 12.883 1.00 82.06 88 VAL A N 1
ATOM 668 C CA . VAL A 1 88 ? -10.754 11.751 12.669 1.00 82.06 88 VAL A CA 1
ATOM 669 C C . VAL A 1 88 ? -11.341 13.150 12.903 1.00 82.06 88 VAL A C 1
ATOM 671 O O . VAL A 1 88 ? -11.703 13.490 14.025 1.00 82.06 88 VAL A O 1
ATOM 674 N N . PRO A 1 89 ? -11.475 13.982 11.853 1.00 70.94 89 PRO A N 1
ATOM 675 C CA . PRO A 1 89 ? -11.823 15.398 11.995 1.00 70.94 89 PRO A CA 1
ATOM 676 C C . PRO A 1 89 ? -13.278 15.693 12.418 1.00 70.94 89 PRO A C 1
ATOM 678 O O . PRO A 1 89 ? -13.654 16.861 12.459 1.00 70.94 89 PRO A O 1
ATOM 681 N N . HIS A 1 90 ? -14.123 14.691 12.701 1.00 63.53 90 HIS A N 1
ATOM 682 C CA . HIS A 1 90 ? -15.542 14.879 13.053 1.00 63.53 90 HIS A CA 1
ATOM 683 C C . HIS A 1 90 ? -16.054 13.824 14.052 1.00 63.53 90 HIS A C 1
ATOM 685 O O . HIS A 1 90 ? -15.500 12.725 14.119 1.00 63.53 90 HIS A O 1
ATOM 691 N N . PRO A 1 91 ? -17.118 14.126 14.827 1.00 57.12 91 PRO A N 1
ATOM 692 C CA . PRO A 1 91 ? -17.536 13.305 15.956 1.00 57.12 91 PRO A CA 1
ATOM 693 C C . PRO A 1 91 ? -17.903 11.878 15.534 1.00 57.12 91 PRO A C 1
ATOM 695 O O . PRO A 1 91 ? -18.527 11.645 14.498 1.00 57.12 91 PRO A O 1
ATOM 698 N N . LEU A 1 92 ? -17.535 10.936 16.408 1.00 54.94 92 LEU A N 1
ATOM 699 C CA . LEU A 1 92 ? -17.610 9.468 16.326 1.00 54.94 92 LEU A CA 1
ATOM 700 C C . LEU A 1 92 ? -18.932 8.873 15.794 1.00 54.94 92 LEU A C 1
ATOM 702 O O . LEU A 1 92 ? -18.980 7.685 15.478 1.00 54.94 92 LEU A O 1
ATOM 706 N N . HIS A 1 93 ? -19.989 9.670 15.643 1.00 50.47 93 HIS A N 1
ATOM 707 C CA . HIS A 1 93 ? -21.327 9.250 15.236 1.00 50.47 93 HIS A CA 1
ATOM 708 C C . HIS A 1 93 ? -21.416 8.724 13.786 1.00 50.47 93 HIS A C 1
ATOM 710 O O . HIS A 1 93 ? -22.372 8.023 13.457 1.00 50.47 93 HIS A O 1
ATOM 716 N N . ASN A 1 94 ? -20.417 8.987 12.928 1.00 51.25 94 ASN A N 1
ATOM 717 C CA . ASN A 1 94 ? -20.365 8.454 11.553 1.00 51.25 94 ASN A CA 1
ATOM 718 C C . ASN A 1 94 ? -19.377 7.277 11.369 1.00 51.25 94 ASN A C 1
ATOM 720 O O . ASN A 1 94 ? -19.230 6.739 10.272 1.00 51.25 94 ASN A O 1
ATOM 724 N N . THR A 1 95 ? -18.703 6.829 12.440 1.00 52.47 95 THR A N 1
ATOM 725 C CA . THR A 1 95 ? -17.766 5.681 12.387 1.00 52.47 95 THR A CA 1
ATOM 726 C C . THR A 1 95 ? -18.464 4.317 12.277 1.00 52.47 95 THR A C 1
ATOM 728 O O . THR A 1 95 ? -17.804 3.293 12.057 1.00 52.47 95 THR A O 1
ATOM 731 N N . SER A 1 96 ? -19.800 4.285 12.363 1.00 52.22 96 SER A N 1
ATOM 732 C CA . SER A 1 96 ? -20.624 3.109 12.051 1.00 52.22 96 SER A CA 1
ATOM 733 C C . SER A 1 96 ? -20.538 2.701 10.575 1.00 52.22 96 SER A C 1
ATOM 735 O O . SER A 1 96 ? -20.788 1.541 10.261 1.00 52.22 96 SER A O 1
ATOM 737 N N . ASN A 1 97 ? -20.099 3.605 9.689 1.00 55.81 97 ASN A N 1
ATOM 738 C CA . ASN A 1 97 ? -20.004 3.365 8.247 1.00 55.81 97 ASN A CA 1
ATOM 739 C C . ASN A 1 97 ? -18.618 2.940 7.746 1.00 55.81 97 ASN A C 1
ATOM 741 O O . ASN A 1 97 ? -18.414 2.793 6.541 1.00 55.81 97 ASN A O 1
ATOM 745 N N . ILE A 1 98 ? -17.654 2.680 8.635 1.00 61.75 98 ILE A N 1
ATOM 746 C CA . ILE A 1 98 ? -16.340 2.161 8.221 1.00 61.75 98 ILE A CA 1
ATOM 747 C C . ILE A 1 98 ? -16.422 0.635 8.109 1.00 61.75 98 ILE A C 1
ATOM 749 O O . ILE A 1 98 ? -15.789 -0.132 8.843 1.00 61.75 98 ILE A O 1
ATOM 753 N N . GLY A 1 99 ? -17.314 0.214 7.217 1.00 68.50 99 GLY A N 1
ATOM 754 C CA . GLY A 1 99 ? -17.495 -1.155 6.776 1.00 68.50 99 GLY A CA 1
ATOM 755 C C . GLY A 1 99 ? -16.641 -1.469 5.550 1.00 68.50 99 GLY A C 1
ATOM 756 O O . GLY A 1 99 ? -15.757 -0.708 5.137 1.00 68.50 99 GLY A O 1
ATOM 757 N N . PHE A 1 100 ? -16.915 -2.624 4.958 1.00 76.88 100 PHE A N 1
ATOM 758 C CA . PHE A 1 100 ? -16.349 -3.005 3.674 1.00 76.88 100 PHE A CA 1
ATOM 759 C C . PHE A 1 100 ? -17.074 -2.236 2.567 1.00 76.88 100 PHE A C 1
ATOM 761 O O . PHE A 1 100 ? -18.195 -2.571 2.202 1.00 76.88 100 PHE A O 1
ATOM 768 N N . SER A 1 101 ? -16.437 -1.195 2.031 1.00 84.38 101 SER A N 1
ATOM 769 C CA . SER A 1 101 ? -16.890 -0.603 0.771 1.00 84.38 101 SER A CA 1
ATOM 770 C C . SER A 1 101 ? -16.631 -1.597 -0.371 1.00 84.38 101 SER A C 1
ATOM 772 O O . SER A 1 101 ? -15.560 -2.214 -0.388 1.00 84.38 101 SER A O 1
ATOM 774 N N . PRO A 1 102 ? -17.535 -1.743 -1.355 1.00 84.38 102 PRO A N 1
ATOM 775 C CA . PRO A 1 102 ? -17.273 -2.550 -2.547 1.00 84.38 102 PRO A CA 1
ATOM 776 C C . PRO A 1 102 ? -15.960 -2.163 -3.241 1.00 84.38 102 PRO A C 1
ATOM 778 O O . PRO A 1 102 ? -15.194 -3.029 -3.654 1.00 84.38 102 PRO A O 1
ATOM 781 N N . VAL A 1 103 ? -15.644 -0.864 -3.275 1.00 86.38 103 VAL A N 1
ATOM 782 C CA . VAL A 1 103 ? -14.388 -0.345 -3.841 1.00 86.38 103 VAL A CA 1
ATOM 783 C C . VAL A 1 103 ? -13.178 -0.824 -3.037 1.00 86.38 103 VAL A C 1
ATOM 785 O O . VAL A 1 103 ? -12.160 -1.192 -3.617 1.00 86.38 103 VAL A O 1
ATOM 788 N N . PHE A 1 104 ? -13.298 -0.872 -1.706 1.00 86.19 104 PHE A N 1
ATOM 789 C CA . PHE A 1 104 ? -12.247 -1.404 -0.840 1.00 86.19 104 PHE A CA 1
ATOM 790 C C . PHE A 1 104 ? -12.012 -2.892 -1.103 1.00 86.19 104 PHE A C 1
ATOM 792 O O . PHE A 1 104 ? -10.863 -3.303 -1.203 1.00 86.19 104 PHE A O 1
ATOM 799 N N . LEU A 1 105 ? -13.071 -3.693 -1.246 1.00 89.44 105 LEU A N 1
ATOM 800 C CA . LEU A 1 105 ? -12.935 -5.124 -1.528 1.00 89.44 105 LEU A CA 1
ATOM 801 C C . LEU A 1 105 ? -12.257 -5.367 -2.876 1.00 89.44 105 LEU A C 1
ATOM 803 O O . LEU A 1 105 ? -11.295 -6.125 -2.935 1.00 89.44 105 LEU A O 1
ATOM 807 N N . ILE A 1 106 ? -12.696 -4.670 -3.928 1.00 92.69 106 ILE A N 1
ATOM 808 C CA . ILE A 1 106 ? -12.085 -4.769 -5.260 1.00 92.69 106 ILE A CA 1
ATOM 809 C C . ILE A 1 106 ? -10.610 -4.360 -5.196 1.00 92.69 106 ILE A C 1
ATOM 811 O O . ILE A 1 106 ? -9.744 -5.110 -5.642 1.00 92.69 106 ILE A O 1
ATOM 815 N N . GLY A 1 107 ? -10.309 -3.204 -4.597 1.00 88.94 107 GLY A N 1
ATOM 816 C CA . GLY A 1 107 ? -8.937 -2.718 -4.455 1.00 88.94 107 GLY A CA 1
ATOM 817 C C . GLY A 1 107 ? -8.058 -3.661 -3.631 1.00 88.94 107 GLY A C 1
ATOM 818 O O . GLY A 1 107 ? -6.930 -3.949 -4.024 1.00 88.94 107 GLY A O 1
ATOM 819 N N . CYS A 1 108 ? -8.588 -4.198 -2.530 1.00 91.25 108 CYS A N 1
ATOM 820 C CA . CYS A 1 108 ? -7.908 -5.178 -1.691 1.00 91.25 108 CYS A CA 1
ATOM 821 C C . CYS A 1 108 ? -7.594 -6.450 -2.479 1.00 91.25 108 CYS A C 1
ATOM 823 O O . CYS A 1 108 ? -6.449 -6.894 -2.473 1.00 91.25 108 CYS A O 1
ATOM 825 N N . SER A 1 109 ? -8.575 -7.013 -3.189 1.00 92.44 109 SER A N 1
ATOM 826 C CA . SER A 1 109 ? -8.372 -8.202 -4.016 1.00 92.44 109 SER A CA 1
ATOM 827 C C . SER A 1 109 ? -7.313 -7.953 -5.086 1.00 92.44 109 SER A C 1
ATOM 829 O O . SER A 1 109 ? -6.368 -8.729 -5.185 1.00 92.44 109 SER A O 1
ATOM 831 N N . VAL A 1 110 ? -7.406 -6.849 -5.832 1.00 93.75 110 VAL A N 1
ATOM 832 C CA . VAL A 1 110 ? -6.428 -6.508 -6.878 1.00 93.75 110 VAL A CA 1
ATOM 833 C C . VAL A 1 110 ? -5.022 -6.349 -6.297 1.00 93.75 110 VAL A C 1
ATOM 835 O O . VAL A 1 110 ? -4.076 -6.923 -6.834 1.00 93.75 110 VAL A O 1
ATOM 838 N N . ALA A 1 111 ? -4.871 -5.627 -5.184 1.00 92.56 111 ALA A N 1
ATOM 839 C CA . ALA A 1 111 ? -3.571 -5.413 -4.552 1.00 92.56 111 ALA A CA 1
ATOM 840 C C . ALA A 1 111 ? -2.966 -6.717 -4.011 1.00 92.56 111 ALA A C 1
ATOM 842 O O . ALA A 1 111 ? -1.777 -6.973 -4.202 1.00 92.56 111 ALA A O 1
ATOM 843 N N . THR A 1 112 ? -3.770 -7.561 -3.362 1.00 93.12 112 THR A N 1
ATOM 844 C CA . THR A 1 112 ? -3.299 -8.828 -2.790 1.00 93.12 112 THR A CA 1
ATOM 845 C C . THR A 1 112 ? -2.973 -9.857 -3.873 1.00 93.12 112 THR A C 1
ATOM 847 O O . THR A 1 112 ? -1.897 -10.450 -3.825 1.00 93.12 112 THR A O 1
ATOM 850 N N . LEU A 1 113 ? -3.843 -10.046 -4.874 1.00 94.44 113 LEU A N 1
ATOM 851 C CA . LEU A 1 113 ? -3.576 -10.954 -5.998 1.00 94.44 113 LEU A CA 1
ATOM 852 C C . LEU A 1 113 ? -2.390 -10.471 -6.835 1.00 94.44 113 LEU A C 1
ATOM 854 O O . LEU A 1 113 ? -1.497 -11.260 -7.132 1.00 94.44 113 LEU A O 1
ATOM 858 N N . GLY A 1 114 ? -2.344 -9.178 -7.165 1.00 91.88 114 GLY A N 1
ATOM 859 C CA . GLY A 1 114 ? -1.228 -8.587 -7.900 1.00 91.88 114 GLY A CA 1
ATOM 860 C C . GLY A 1 114 ? 0.093 -8.744 -7.150 1.00 91.88 114 GLY A C 1
ATOM 861 O O . GLY A 1 114 ? 1.084 -9.165 -7.740 1.00 91.88 114 GLY A O 1
ATOM 862 N N . GLY A 1 115 ? 0.095 -8.493 -5.838 1.00 92.12 115 GLY A N 1
ATOM 863 C CA . GLY A 1 115 ? 1.270 -8.691 -4.990 1.00 92.12 115 GLY A CA 1
ATOM 864 C C . GLY A 1 115 ? 1.710 -10.145 -4.914 1.00 92.12 115 GLY A C 1
ATOM 865 O O . GLY A 1 115 ? 2.904 -10.418 -4.979 1.00 92.12 115 GLY A O 1
ATOM 866 N N . PHE A 1 116 ? 0.770 -11.086 -4.833 1.00 93.38 116 PHE A N 1
ATOM 867 C CA . PHE A 1 116 ? 1.091 -12.510 -4.837 1.00 93.38 116 PHE A CA 1
ATOM 868 C C . PHE A 1 116 ? 1.704 -12.964 -6.166 1.00 93.38 116 PHE A C 1
ATOM 870 O O . PHE A 1 116 ? 2.721 -13.655 -6.158 1.00 93.38 116 PHE A O 1
ATOM 877 N N . ILE A 1 117 ? 1.117 -12.554 -7.296 1.00 93.38 117 ILE A N 1
ATOM 878 C CA . ILE A 1 117 ? 1.649 -12.856 -8.632 1.00 93.38 117 ILE A CA 1
ATOM 879 C C . ILE A 1 117 ? 3.056 -12.268 -8.766 1.00 93.38 117 ILE A C 1
ATOM 881 O O . ILE A 1 117 ? 3.989 -12.991 -9.095 1.00 93.38 117 ILE A O 1
ATOM 885 N N . HIS A 1 118 ? 3.228 -10.990 -8.423 1.00 91.06 118 HIS A N 1
ATOM 886 C CA . HIS A 1 118 ? 4.518 -10.302 -8.509 1.00 91.06 118 HIS A CA 1
ATOM 887 C C . HIS A 1 118 ? 5.576 -10.877 -7.563 1.00 91.06 118 HIS A C 1
ATOM 889 O O . HIS A 1 118 ? 6.750 -10.855 -7.886 1.00 91.06 118 HIS A O 1
ATOM 895 N N . TYR A 1 119 ? 5.182 -11.415 -6.407 1.00 89.19 119 TYR A N 1
ATOM 896 C CA . TYR A 1 119 ? 6.102 -12.112 -5.503 1.00 89.19 119 TYR A CA 1
ATOM 897 C C . TYR A 1 119 ? 6.595 -13.452 -6.071 1.00 89.19 119 TYR A C 1
ATOM 899 O O . TYR A 1 119 ? 7.653 -13.942 -5.680 1.00 89.19 119 TYR A O 1
ATOM 907 N N . LYS A 1 120 ? 5.800 -14.086 -6.939 1.00 90.06 120 LYS A N 1
ATOM 908 C CA . LYS A 1 120 ? 6.119 -15.382 -7.549 1.00 90.06 120 LYS A CA 1
ATOM 909 C C . LYS A 1 120 ? 6.869 -15.268 -8.877 1.00 90.06 120 LYS A C 1
ATOM 911 O O . LYS A 1 120 ? 7.469 -16.264 -9.278 1.00 90.06 120 LYS A O 1
ATOM 916 N N . CYS A 1 121 ? 6.804 -14.116 -9.541 1.00 82.12 121 CYS A N 1
ATOM 917 C CA . CYS A 1 121 ? 7.532 -13.807 -10.771 1.00 82.12 121 CYS A CA 1
ATOM 918 C C . CYS A 1 121 ? 8.911 -13.211 -10.471 1.00 82.12 121 CYS A C 1
ATOM 920 O O . CYS A 1 121 ? 9.856 -13.572 -11.206 1.00 82.12 121 CYS A O 1
#

pLDDT: mean 85.66, std 10.01, range [50.47, 94.44]

Sequence (121 aa):
MSLTKVPFLAASTIGAYVVLTPPQPKASTTVRPKNVTSYERFFSSIVRFYTGSFKILTSIGGSLEICVILASRFPAHPLSQMILEALVPHPLHNTSNIGFSPVFLIGCSVATLGGFIHYKC